Protein AF-A0A4S3K0V7-F1 (afdb_monomer_lite)

Radius of gyration: 37.96 Å; chains: 1; bounding box: 68×18×119 Å

Structure (mmCIF, N/CA/C/O backbone):
data_AF-A0A4S3K0V7-F1
#
_entry.id   AF-A0A4S3K0V7-F1
#
loop_
_atom_site.group_PDB
_atom_site.id
_atom_site.type_symbol
_atom_site.label_atom_id
_atom_site.label_alt_id
_atom_site.label_comp_id
_atom_site.label_asym_id
_atom_site.label_entity_id
_atom_site.label_seq_id
_atom_site.pdbx_PDB_ins_code
_atom_site.Cartn_x
_atom_site.Cartn_y
_atom_site.Cartn_z
_atom_site.occupancy
_atom_site.B_iso_or_equiv
_atom_site.auth_seq_id
_atom_site.auth_comp_id
_atom_site.auth_asym_id
_atom_site.auth_atom_id
_atom_site.pdbx_PDB_model_num
ATOM 1 N N . MET A 1 1 ? 35.791 -9.454 -78.474 1.00 64.50 1 MET A N 1
ATOM 2 C CA . MET A 1 1 ? 36.002 -8.268 -77.606 1.00 64.50 1 MET A CA 1
ATOM 3 C C . MET A 1 1 ? 34.795 -7.951 -76.720 1.00 64.50 1 MET A C 1
ATOM 5 O O . MET A 1 1 ? 35.010 -7.621 -75.564 1.00 64.50 1 MET A O 1
ATOM 9 N N . ILE A 1 2 ? 33.551 -8.091 -77.203 1.00 80.06 2 ILE A N 1
ATOM 10 C CA . ILE A 1 2 ? 32.326 -7.775 -76.434 1.00 80.06 2 ILE A CA 1
ATOM 11 C C . ILE A 1 2 ? 32.124 -8.708 -75.218 1.00 80.06 2 ILE A C 1
ATOM 13 O O . ILE A 1 2 ? 31.847 -8.229 -74.122 1.00 80.06 2 ILE A O 1
ATOM 17 N N . GLU A 1 3 ? 32.345 -10.019 -75.368 1.00 84.75 3 GLU A N 1
ATOM 18 C CA . GLU A 1 3 ? 32.167 -10.994 -74.273 1.00 84.75 3 GLU A CA 1
ATOM 19 C C . GLU A 1 3 ? 33.114 -10.764 -73.084 1.00 84.75 3 GLU A C 1
ATOM 21 O O . GLU A 1 3 ? 32.702 -10.854 -71.930 1.00 84.75 3 GLU A O 1
ATOM 26 N N . ALA A 1 4 ? 34.368 -10.383 -73.355 1.00 84.38 4 ALA A N 1
ATOM 27 C CA . ALA A 1 4 ? 35.343 -10.066 -72.311 1.00 84.38 4 ALA A CA 1
ATOM 28 C C . ALA A 1 4 ? 34.932 -8.827 -71.491 1.00 84.38 4 ALA A C 1
ATOM 30 O O . ALA A 1 4 ? 35.129 -8.798 -70.278 1.00 84.38 4 ALA A O 1
ATOM 31 N N . GLY A 1 5 ? 34.315 -7.827 -72.134 1.00 85.50 5 GLY A N 1
ATOM 32 C CA . GLY A 1 5 ? 33.793 -6.637 -71.457 1.00 85.50 5 GLY A CA 1
ATOM 33 C C . GLY A 1 5 ? 32.610 -6.945 -70.534 1.00 85.50 5 GLY A C 1
ATOM 34 O O . GLY A 1 5 ? 32.557 -6.436 -69.415 1.00 85.50 5 GLY A O 1
ATOM 35 N N . LEU A 1 6 ? 31.699 -7.827 -70.960 1.00 89.69 6 LEU A N 1
ATOM 36 C CA . LEU A 1 6 ? 30.566 -8.273 -70.139 1.00 89.69 6 LEU A CA 1
ATOM 37 C C . LEU A 1 6 ? 31.022 -9.094 -68.927 1.00 89.69 6 LEU A C 1
ATOM 39 O O . LEU A 1 6 ? 30.544 -8.863 -67.815 1.00 89.69 6 LEU A O 1
ATOM 43 N N . ALA A 1 7 ? 31.983 -10.003 -69.119 1.00 89.81 7 ALA A N 1
ATOM 44 C CA . ALA A 1 7 ? 32.553 -10.795 -68.031 1.00 89.81 7 ALA A CA 1
ATOM 45 C C . ALA A 1 7 ? 33.223 -9.908 -66.966 1.00 89.81 7 ALA A C 1
ATOM 47 O O . ALA A 1 7 ? 32.977 -10.085 -65.774 1.00 89.81 7 ALA A O 1
ATOM 48 N N . LEU A 1 8 ? 34.002 -8.905 -67.388 1.00 91.88 8 LEU A N 1
ATOM 49 C CA . LEU A 1 8 ? 34.617 -7.919 -66.492 1.00 91.88 8 LEU A CA 1
ATOM 50 C C . LEU A 1 8 ? 33.577 -7.073 -65.742 1.00 91.88 8 LEU A C 1
ATOM 52 O O . LEU A 1 8 ? 33.730 -6.841 -64.543 1.00 91.88 8 LEU A O 1
ATOM 56 N N . GLY A 1 9 ? 32.501 -6.655 -66.417 1.00 91.38 9 GLY A N 1
ATOM 57 C CA . GLY A 1 9 ? 31.405 -5.910 -65.793 1.00 91.38 9 GLY A CA 1
ATOM 58 C C . GLY A 1 9 ? 30.699 -6.704 -64.689 1.00 91.38 9 GLY A C 1
ATOM 59 O O . GLY A 1 9 ? 30.503 -6.194 -63.587 1.00 91.38 9 GLY A O 1
ATOM 60 N N . LEU A 1 10 ? 30.383 -7.978 -64.940 1.00 94.31 10 LEU A N 1
ATOM 61 C CA . LEU A 1 10 ? 29.762 -8.866 -63.947 1.00 94.31 10 LEU A CA 1
ATOM 62 C C . LEU A 1 10 ? 30.678 -9.129 -62.741 1.00 94.31 10 LEU A C 1
ATOM 64 O O . LEU A 1 10 ? 30.219 -9.184 -61.596 1.00 94.31 10 LEU A O 1
ATOM 68 N N . LEU A 1 11 ? 31.985 -9.244 -62.979 1.00 94.94 11 LEU A N 1
ATOM 69 C CA . LEU A 1 11 ? 32.980 -9.407 -61.920 1.00 94.94 11 LEU A CA 1
ATOM 70 C C . LEU A 1 11 ? 33.075 -8.153 -61.040 1.00 94.94 11 LEU A C 1
ATOM 72 O O . LEU A 1 11 ? 33.086 -8.256 -59.816 1.00 94.94 11 LEU A O 1
ATOM 76 N N . ALA A 1 12 ? 33.053 -6.964 -61.645 1.00 93.94 12 ALA A N 1
ATOM 77 C CA . ALA A 1 12 ? 33.048 -5.705 -60.905 1.00 93.94 12 ALA A CA 1
ATOM 78 C C . ALA A 1 12 ? 31.777 -5.542 -60.051 1.00 93.94 12 ALA A C 1
ATOM 80 O O . ALA A 1 12 ? 31.863 -5.141 -58.889 1.00 93.94 12 ALA A O 1
ATOM 81 N N . VAL A 1 13 ? 30.607 -5.902 -60.589 1.00 95.88 13 VAL A N 1
ATOM 82 C CA . VAL A 1 13 ? 29.330 -5.843 -59.857 1.00 95.88 13 VAL A CA 1
ATOM 83 C C . VAL A 1 13 ? 29.306 -6.839 -58.697 1.00 95.88 13 VAL A C 1
ATOM 85 O O . VAL A 1 13 ? 28.935 -6.468 -57.583 1.00 95.88 13 VAL A O 1
ATOM 88 N N . SER A 1 14 ? 29.737 -8.084 -58.915 1.00 94.75 14 SER A N 1
ATOM 89 C CA . SER A 1 14 ? 29.770 -9.093 -57.847 1.00 94.75 14 SER A CA 1
ATOM 90 C C . SER A 1 14 ? 30.745 -8.712 -56.729 1.00 94.75 14 SER A C 1
ATOM 92 O O . SER A 1 14 ? 30.401 -8.828 -55.551 1.00 94.75 14 SER A O 1
ATOM 94 N N . LEU A 1 15 ? 31.910 -8.153 -57.074 1.00 96.44 15 LEU A N 1
ATOM 95 C CA . LEU A 1 15 ? 32.863 -7.630 -56.098 1.00 96.44 15 LEU A CA 1
ATOM 96 C C . LEU A 1 15 ? 32.284 -6.446 -55.310 1.00 96.44 15 LEU A C 1
ATOM 98 O O . LEU A 1 15 ? 32.413 -6.401 -54.086 1.00 96.44 15 LEU A O 1
ATOM 102 N N . ALA A 1 16 ? 31.608 -5.509 -55.979 1.00 95.44 16 ALA A N 1
ATOM 103 C CA . ALA A 1 16 ? 30.966 -4.374 -55.319 1.00 95.44 16 ALA A CA 1
ATOM 104 C C . ALA A 1 16 ? 29.884 -4.827 -54.322 1.00 95.44 16 ALA A C 1
ATOM 106 O O . ALA A 1 16 ? 29.842 -4.332 -53.193 1.00 95.44 16 ALA A O 1
ATOM 107 N N . LEU A 1 17 ? 29.061 -5.812 -54.698 1.00 96.69 17 LEU A N 1
ATOM 108 C CA . LEU A 1 17 ? 28.048 -6.405 -53.822 1.00 96.69 17 LEU A CA 1
ATOM 109 C C . LEU A 1 17 ? 28.675 -7.138 -52.631 1.00 96.69 17 LEU A C 1
ATOM 111 O O . LEU A 1 17 ? 28.220 -6.959 -51.501 1.00 96.69 17 LEU A O 1
ATOM 115 N N . ALA A 1 18 ? 29.749 -7.901 -52.850 1.00 96.00 18 ALA A N 1
ATOM 116 C CA . ALA A 1 18 ? 30.467 -8.587 -51.778 1.00 96.00 18 ALA A CA 1
ATOM 117 C C . ALA A 1 18 ? 31.060 -7.593 -50.765 1.00 96.00 18 ALA A C 1
ATOM 119 O O . ALA A 1 18 ? 30.928 -7.780 -49.554 1.00 96.00 18 ALA A O 1
ATOM 120 N N . VAL A 1 19 ? 31.654 -6.494 -51.240 1.00 96.31 19 VAL A N 1
ATOM 121 C CA . VAL A 1 19 ? 32.195 -5.434 -50.376 1.00 96.31 19 VAL A CA 1
ATOM 122 C C . VAL A 1 19 ? 31.080 -4.703 -49.626 1.00 96.31 19 VAL A C 1
ATOM 124 O O . VAL A 1 19 ? 31.224 -4.442 -48.430 1.00 96.31 19 VAL A O 1
ATOM 127 N N . ALA A 1 20 ? 29.962 -4.386 -50.282 1.00 95.75 20 ALA A N 1
ATOM 128 C CA . ALA A 1 20 ? 28.807 -3.769 -49.631 1.00 95.75 20 ALA A CA 1
ATOM 129 C C . ALA A 1 20 ? 28.218 -4.683 -48.541 1.00 95.75 20 ALA A C 1
ATOM 131 O O . ALA A 1 20 ? 27.993 -4.229 -47.416 1.00 95.75 20 ALA A O 1
ATOM 132 N N . GLY A 1 21 ? 28.064 -5.978 -48.837 1.00 96.00 21 GLY A N 1
ATOM 133 C CA . GLY A 1 21 ? 27.623 -6.999 -47.887 1.00 96.00 21 GLY A CA 1
ATOM 134 C C . GLY A 1 21 ? 28.573 -7.134 -46.698 1.00 96.00 21 GLY A C 1
ATOM 135 O O . GLY A 1 21 ? 28.133 -7.072 -45.550 1.00 96.00 21 GLY A O 1
ATOM 136 N N . TRP A 1 22 ? 29.886 -7.203 -46.946 1.00 95.56 22 TRP A N 1
ATOM 137 C CA . TRP A 1 22 ? 30.902 -7.233 -45.889 1.00 95.56 22 TRP A CA 1
ATOM 138 C C . TRP A 1 22 ? 30.813 -5.996 -44.997 1.00 95.56 22 TRP A C 1
ATOM 140 O O . TRP A 1 22 ? 30.865 -6.105 -43.767 1.00 95.56 22 TRP A O 1
ATOM 150 N N . ARG A 1 23 ? 30.692 -4.802 -45.591 1.00 95.38 23 ARG A N 1
ATOM 151 C CA . ARG A 1 23 ? 30.596 -3.540 -44.846 1.00 95.38 23 ARG A CA 1
ATOM 152 C C . ARG A 1 23 ? 29.351 -3.515 -43.966 1.00 95.38 23 ARG A C 1
ATOM 154 O O . ARG A 1 23 ? 29.480 -3.210 -42.781 1.00 95.38 23 ARG A O 1
ATOM 161 N N . LEU A 1 24 ? 28.189 -3.893 -44.499 1.00 94.94 24 LEU A N 1
ATOM 162 C CA . LEU A 1 24 ? 26.942 -3.962 -43.737 1.00 94.94 24 LEU A CA 1
ATOM 163 C C . LEU A 1 24 ? 27.031 -4.990 -42.602 1.00 94.94 24 LEU A C 1
ATOM 165 O O . LEU A 1 24 ? 26.719 -4.674 -41.456 1.00 94.94 24 LEU A O 1
ATOM 169 N N . GLN A 1 25 ? 27.542 -6.190 -42.886 1.00 95.12 25 GLN A N 1
ATOM 170 C CA . GLN A 1 25 ? 27.751 -7.236 -41.884 1.00 95.12 25 GLN A CA 1
ATOM 171 C C . GLN A 1 25 ? 28.720 -6.784 -40.787 1.00 95.12 25 GLN A C 1
ATOM 173 O O . GLN A 1 25 ? 28.486 -7.038 -39.607 1.00 95.12 25 GLN A O 1
ATOM 178 N N . SER A 1 26 ? 29.789 -6.078 -41.154 1.00 93.06 26 SER A N 1
ATOM 179 C CA . SER A 1 26 ? 30.761 -5.529 -40.205 1.00 93.06 26 SER A CA 1
ATOM 180 C C . SER A 1 26 ? 30.151 -4.431 -39.335 1.00 93.06 26 SER A C 1
ATOM 182 O O . SER A 1 26 ? 30.438 -4.371 -38.142 1.00 93.06 26 SER A O 1
ATOM 184 N N . GLN A 1 27 ? 29.289 -3.582 -39.900 1.00 93.81 27 GLN A N 1
ATOM 185 C CA . GLN A 1 27 ? 28.553 -2.564 -39.147 1.00 93.81 27 GLN A CA 1
ATOM 186 C C . GLN A 1 27 ? 27.546 -3.197 -38.178 1.00 93.81 27 GLN A C 1
ATOM 188 O O . GLN A 1 27 ? 27.512 -2.819 -37.008 1.00 93.81 27 GLN A O 1
ATOM 193 N N . LEU A 1 28 ? 26.781 -4.195 -38.628 1.00 91.94 28 LEU A N 1
ATOM 194 C CA . LEU A 1 28 ? 25.829 -4.936 -37.795 1.00 91.94 28 LEU A CA 1
ATOM 195 C C . LEU A 1 28 ? 26.534 -5.672 -36.655 1.00 91.94 28 LEU A C 1
ATOM 197 O O . LEU A 1 2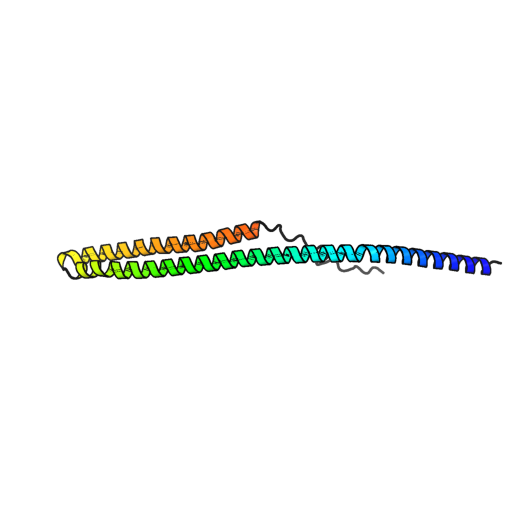8 ? 26.138 -5.524 -35.501 1.00 91.94 28 LEU A O 1
ATOM 201 N N . ARG A 1 29 ? 27.628 -6.389 -36.947 1.00 92.81 29 ARG A N 1
ATOM 202 C CA . ARG A 1 29 ? 28.441 -7.075 -35.928 1.00 92.81 29 ARG A CA 1
ATOM 203 C C . ARG A 1 29 ? 28.976 -6.132 -34.857 1.00 92.81 29 ARG A C 1
ATOM 205 O O . ARG A 1 29 ? 29.133 -6.559 -33.722 1.00 92.81 29 ARG A O 1
ATOM 212 N N . ARG A 1 30 ? 29.260 -4.874 -35.207 1.00 91.62 30 ARG A N 1
ATOM 213 C CA . ARG A 1 30 ? 29.712 -3.863 -34.242 1.00 91.62 30 ARG A CA 1
ATOM 214 C C . ARG A 1 30 ? 28.567 -3.297 -33.400 1.00 91.62 30 ARG A C 1
ATOM 216 O O . ARG A 1 30 ? 28.798 -2.982 -32.245 1.00 91.62 30 ARG A O 1
ATOM 223 N N . ARG A 1 31 ? 27.352 -3.174 -33.949 1.00 92.31 31 ARG A N 1
ATOM 224 C CA . ARG A 1 31 ? 26.203 -2.554 -33.255 1.00 92.31 31 ARG A CA 1
ATOM 225 C C . ARG A 1 31 ? 25.366 -3.521 -32.418 1.00 92.31 31 ARG A C 1
ATOM 227 O O . ARG A 1 31 ? 24.808 -3.107 -31.408 1.00 92.31 31 ARG A O 1
ATOM 234 N N . LEU A 1 32 ? 25.258 -4.786 -32.828 1.00 94.44 32 LEU A N 1
ATOM 235 C CA . LEU A 1 32 ? 24.475 -5.807 -32.118 1.00 94.44 32 LEU A CA 1
ATOM 236 C C . LEU A 1 32 ? 24.870 -5.949 -30.633 1.00 94.44 32 LEU A C 1
ATOM 238 O O . LEU A 1 32 ? 23.964 -5.920 -29.801 1.00 94.44 32 LEU A O 1
ATOM 242 N N . PRO A 1 33 ? 26.166 -6.042 -30.267 1.00 94.00 33 PRO A N 1
ATOM 243 C CA . PRO A 1 33 ? 26.574 -6.185 -28.869 1.00 94.00 33 PRO A CA 1
ATOM 244 C C . PRO A 1 33 ? 26.106 -5.023 -27.989 1.00 94.00 33 PRO A C 1
ATOM 246 O O . PRO A 1 33 ? 25.584 -5.255 -26.902 1.00 94.00 33 PRO A O 1
ATOM 249 N N . ASP A 1 34 ? 26.215 -3.787 -28.483 1.00 93.69 34 ASP A N 1
ATOM 250 C CA . ASP A 1 34 ? 25.797 -2.592 -27.745 1.00 93.69 34 ASP A CA 1
ATOM 251 C C . ASP A 1 34 ? 24.286 -2.580 -27.492 1.00 93.69 34 ASP A C 1
ATOM 253 O O . ASP A 1 34 ? 23.839 -2.201 -26.409 1.00 93.69 34 ASP A O 1
ATOM 257 N N . LEU A 1 35 ? 23.484 -3.004 -28.476 1.00 92.88 35 LEU A N 1
ATOM 258 C CA . LEU A 1 35 ? 22.031 -3.091 -28.325 1.00 92.88 35 LEU A CA 1
ATOM 259 C C . LEU A 1 35 ? 21.635 -4.163 -27.308 1.00 92.88 35 LEU A C 1
ATOM 261 O O . LEU A 1 35 ? 20.802 -3.890 -26.446 1.00 92.88 35 LEU A O 1
ATOM 265 N N . PHE A 1 36 ? 22.256 -5.345 -27.364 1.00 95.19 36 PHE A N 1
ATOM 266 C CA . PHE A 1 36 ? 22.015 -6.401 -26.379 1.00 95.19 36 PHE A CA 1
ATOM 267 C C . PHE A 1 36 ? 22.427 -5.971 -24.975 1.00 95.19 36 PHE A C 1
ATOM 269 O O . PHE A 1 36 ? 21.673 -6.181 -24.029 1.00 95.19 36 PHE A O 1
ATOM 276 N N . PHE A 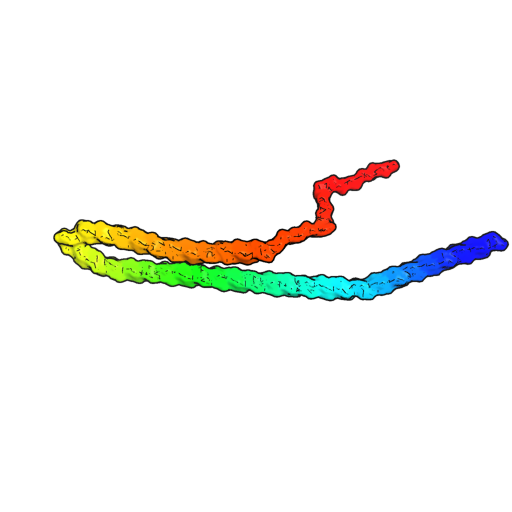1 37 ? 23.580 -5.315 -24.840 1.00 95.50 37 PHE A N 1
ATOM 277 C CA . PHE A 1 37 ? 24.038 -4.803 -23.556 1.00 95.50 37 PHE A CA 1
ATOM 278 C C . PHE A 1 37 ? 23.053 -3.779 -22.980 1.00 95.50 37 PHE A C 1
ATOM 280 O O . PHE A 1 37 ? 22.645 -3.895 -21.827 1.00 95.50 37 PHE A O 1
ATOM 287 N N . ARG A 1 38 ? 22.598 -2.815 -23.790 1.00 95.31 38 ARG A N 1
ATOM 288 C CA . ARG A 1 38 ? 21.590 -1.829 -23.367 1.00 95.31 38 ARG A CA 1
ATOM 289 C C . ARG A 1 38 ? 20.265 -2.487 -22.987 1.00 95.31 38 ARG A C 1
ATOM 291 O O . ARG A 1 38 ? 19.683 -2.115 -21.972 1.00 95.31 38 ARG A O 1
ATOM 298 N N . ALA A 1 39 ? 19.800 -3.461 -23.768 1.00 95.62 39 ALA A N 1
ATOM 299 C CA . ALA A 1 39 ? 18.572 -4.194 -23.476 1.00 95.62 39 ALA A CA 1
ATOM 300 C C . ALA A 1 39 ? 18.669 -4.960 -22.148 1.00 95.62 39 ALA A C 1
ATOM 302 O O . ALA A 1 39 ? 17.730 -4.927 -21.353 1.00 95.62 39 ALA A O 1
ATOM 303 N N . GLU A 1 40 ? 19.812 -5.590 -21.871 1.00 96.69 40 GLU A N 1
ATOM 304 C CA . GLU A 1 40 ? 20.034 -6.308 -20.615 1.00 96.69 40 GLU A CA 1
ATOM 305 C C . GLU A 1 40 ? 20.116 -5.353 -19.419 1.00 96.69 40 GLU A C 1
ATOM 307 O O . GLU A 1 40 ? 19.513 -5.614 -18.378 1.00 96.69 40 GLU A O 1
ATOM 312 N N . VAL A 1 41 ? 20.779 -4.200 -19.573 1.00 96.88 41 VAL A N 1
ATOM 313 C CA . VAL A 1 41 ? 20.809 -3.155 -18.537 1.00 96.88 41 VAL A CA 1
ATOM 314 C C . VAL A 1 41 ? 19.390 -2.684 -18.213 1.00 96.88 41 VAL A C 1
ATOM 316 O O . VAL A 1 41 ? 18.994 -2.742 -17.047 1.00 96.88 41 VAL A O 1
ATOM 319 N N . LEU A 1 42 ? 18.594 -2.322 -19.224 1.00 96.69 42 LEU A N 1
ATOM 320 C CA . LEU A 1 42 ? 17.203 -1.890 -19.039 1.00 96.69 42 LEU A CA 1
ATOM 321 C C . LEU A 1 42 ? 16.338 -2.980 -18.392 1.00 96.69 42 LEU A C 1
ATOM 323 O O . LEU A 1 42 ? 15.556 -2.703 -17.482 1.00 96.69 42 LEU A O 1
ATOM 327 N N . ARG A 1 43 ? 16.506 -4.240 -18.809 1.00 97.19 43 ARG A N 1
ATOM 328 C CA . ARG A 1 43 ? 15.816 -5.389 -18.207 1.00 97.19 43 ARG A CA 1
ATOM 329 C C . ARG A 1 43 ? 16.187 -5.548 -16.735 1.00 97.19 43 ARG A C 1
ATOM 331 O O . ARG A 1 43 ? 15.309 -5.756 -15.897 1.00 97.19 43 ARG A O 1
ATOM 338 N N . SER A 1 44 ? 17.473 -5.459 -16.410 1.00 96.38 44 SER A N 1
ATOM 339 C CA . SER A 1 44 ? 17.960 -5.597 -15.038 1.00 96.38 44 SER A CA 1
ATOM 340 C C . SER A 1 44 ? 17.412 -4.489 -14.133 1.00 96.38 44 SER A C 1
ATOM 342 O O . SER A 1 44 ? 16.992 -4.763 -13.007 1.00 96.38 44 SER A O 1
ATOM 344 N N . GLU A 1 45 ? 17.332 -3.260 -14.641 1.00 96.56 45 GLU A N 1
ATOM 345 C CA . GLU A 1 45 ? 16.773 -2.113 -13.935 1.00 96.56 45 GLU A CA 1
ATOM 346 C C . GLU A 1 45 ? 15.267 -2.277 -13.707 1.00 96.56 45 GLU A C 1
ATOM 348 O O . GLU A 1 45 ? 14.804 -2.167 -12.569 1.00 96.56 45 GLU A O 1
ATOM 353 N N . ALA A 1 46 ? 14.517 -2.667 -14.742 1.00 95.50 46 ALA A N 1
ATOM 354 C CA . ALA A 1 46 ? 13.090 -2.956 -14.632 1.00 95.50 46 ALA A CA 1
ATOM 355 C C . ALA A 1 46 ? 12.803 -4.050 -13.588 1.00 95.50 46 ALA A C 1
ATOM 357 O O . ALA A 1 46 ? 11.908 -3.904 -12.753 1.00 95.50 46 ALA A O 1
ATOM 358 N N . LEU A 1 47 ? 13.604 -5.122 -13.562 1.00 97.06 47 LEU A N 1
ATOM 359 C CA . LEU A 1 47 ? 13.481 -6.179 -12.555 1.00 97.06 47 LEU A CA 1
ATOM 360 C C . LEU A 1 47 ? 13.806 -5.684 -11.140 1.00 97.06 47 LEU A C 1
ATOM 362 O O . LEU A 1 47 ? 13.168 -6.124 -10.182 1.00 97.06 47 LEU A O 1
ATOM 366 N N . ARG A 1 48 ? 14.785 -4.786 -10.977 1.00 96.25 48 ARG A N 1
ATOM 367 C CA . ARG A 1 48 ? 15.102 -4.178 -9.672 1.00 96.25 48 ARG A CA 1
ATOM 368 C C . ARG A 1 48 ? 13.950 -3.307 -9.176 1.00 96.25 48 ARG A C 1
ATOM 370 O O . ARG A 1 48 ? 13.554 -3.452 -8.019 1.00 96.25 48 ARG A O 1
ATOM 377 N N . LEU A 1 49 ? 13.378 -2.472 -10.043 1.00 95.12 49 LEU A N 1
ATOM 378 C CA . LEU A 1 49 ? 12.214 -1.643 -9.718 1.00 95.12 49 LEU A CA 1
ATOM 379 C C . LEU A 1 49 ? 11.006 -2.503 -9.344 1.00 95.12 49 LEU A C 1
ATOM 381 O O . LEU A 1 49 ? 10.389 -2.275 -8.306 1.00 95.12 49 LEU A O 1
ATOM 385 N N . GLN A 1 50 ? 10.732 -3.558 -10.114 1.00 95.50 50 GLN A N 1
ATOM 386 C CA . GLN A 1 50 ? 9.644 -4.486 -9.819 1.00 95.50 50 GLN A CA 1
ATOM 387 C C . GLN A 1 50 ? 9.826 -5.176 -8.459 1.00 95.50 50 GLN A C 1
ATOM 389 O O . GLN A 1 50 ? 8.866 -5.313 -7.700 1.00 95.50 50 GLN A O 1
ATOM 394 N N . ARG A 1 51 ? 11.048 -5.610 -8.119 1.00 95.88 51 ARG A N 1
ATOM 395 C CA . ARG A 1 51 ? 11.338 -6.200 -6.801 1.00 95.88 51 ARG A CA 1
ATOM 396 C C . ARG A 1 51 ? 11.123 -5.198 -5.672 1.00 95.88 51 ARG A C 1
ATOM 398 O O . ARG A 1 51 ? 10.500 -5.558 -4.680 1.00 95.88 51 ARG A O 1
ATOM 405 N N . SER A 1 52 ? 11.585 -3.960 -5.839 1.00 92.94 52 SER A N 1
ATOM 406 C CA . SER A 1 52 ? 11.379 -2.889 -4.857 1.00 92.94 52 SER A CA 1
ATOM 407 C C . SER A 1 52 ? 9.887 -2.619 -4.624 1.00 92.94 52 SER A C 1
ATOM 409 O O . SER A 1 52 ? 9.416 -2.638 -3.489 1.00 92.94 52 SER A O 1
ATOM 411 N N . GLN A 1 53 ? 9.104 -2.493 -5.700 1.00 90.69 53 GLN A N 1
ATOM 412 C CA . GLN A 1 53 ? 7.651 -2.313 -5.614 1.00 90.69 53 GLN A CA 1
ATOM 413 C C . GLN A 1 53 ? 6.961 -3.477 -4.893 1.00 90.69 53 GLN A C 1
ATOM 415 O O . GLN A 1 53 ? 6.084 -3.251 -4.058 1.00 90.69 53 GLN A O 1
ATOM 420 N N . ARG A 1 54 ? 7.372 -4.723 -5.170 1.00 92.44 54 ARG A N 1
ATOM 421 C CA . ARG A 1 54 ? 6.849 -5.904 -4.466 1.00 92.44 54 ARG A CA 1
ATOM 422 C C . ARG A 1 54 ? 7.173 -5.863 -2.977 1.00 92.44 54 ARG A C 1
ATOM 424 O O . ARG A 1 54 ? 6.262 -6.039 -2.180 1.00 92.44 54 ARG A O 1
ATOM 431 N N . GLN A 1 55 ? 8.416 -5.550 -2.610 1.00 93.06 55 GLN A N 1
ATOM 432 C CA . GLN A 1 55 ? 8.832 -5.438 -1.208 1.00 93.06 55 GLN A CA 1
ATOM 433 C C . GLN A 1 55 ? 8.031 -4.373 -0.452 1.00 93.06 55 GLN A C 1
ATOM 435 O O . GLN A 1 55 ? 7.585 -4.625 0.665 1.00 93.06 55 GLN A O 1
ATOM 440 N N . ILE A 1 56 ? 7.788 -3.212 -1.067 1.00 91.06 56 ILE A N 1
ATOM 441 C CA . ILE A 1 56 ? 6.954 -2.158 -0.473 1.00 91.06 56 ILE A CA 1
ATOM 442 C C . ILE A 1 56 ? 5.513 -2.654 -0.289 1.00 91.06 56 ILE A C 1
ATOM 444 O O . ILE A 1 56 ? 4.933 -2.479 0.782 1.00 91.06 56 ILE A O 1
ATOM 448 N N . ALA A 1 57 ? 4.942 -3.311 -1.300 1.00 89.12 57 ALA A N 1
ATOM 449 C CA . ALA A 1 57 ? 3.586 -3.848 -1.222 1.00 89.12 57 ALA A CA 1
ATOM 450 C C . ALA A 1 57 ? 3.450 -4.972 -0.174 1.00 89.12 57 ALA A C 1
ATOM 452 O O . ALA A 1 57 ? 2.425 -5.058 0.502 1.00 89.12 57 ALA A O 1
ATOM 453 N N . ASP A 1 58 ? 4.467 -5.824 -0.026 1.00 92.06 58 ASP A N 1
ATOM 454 C CA . ASP A 1 58 ? 4.540 -6.859 1.011 1.00 92.06 58 ASP A CA 1
ATOM 455 C C . ASP A 1 58 ? 4.615 -6.238 2.411 1.00 92.06 58 ASP A C 1
ATOM 457 O O . ASP A 1 58 ? 3.826 -6.597 3.287 1.00 92.06 58 ASP A O 1
ATOM 461 N N . ALA A 1 59 ? 5.500 -5.256 2.610 1.00 91.06 59 ALA A N 1
ATOM 462 C CA . ALA A 1 59 ? 5.637 -4.545 3.879 1.00 91.06 59 ALA A CA 1
ATOM 463 C C . ALA A 1 59 ? 4.335 -3.832 4.282 1.00 91.06 59 ALA A C 1
ATOM 465 O O . ALA A 1 59 ? 3.930 -3.890 5.443 1.00 91.06 59 ALA A O 1
ATOM 466 N N . GLN A 1 60 ? 3.636 -3.220 3.322 1.00 90.31 60 GLN A N 1
ATOM 467 C CA . GLN A 1 60 ? 2.328 -2.600 3.550 1.00 90.31 60 GLN A CA 1
ATOM 468 C C . GLN A 1 60 ? 1.268 -3.617 3.974 1.00 90.31 60 GLN A C 1
ATOM 470 O O . GLN A 1 60 ? 0.559 -3.376 4.948 1.00 90.31 60 GLN A O 1
ATOM 475 N N . ARG A 1 61 ? 1.170 -4.765 3.288 1.00 91.12 61 ARG A N 1
ATOM 476 C CA . ARG A 1 61 ? 0.226 -5.830 3.669 1.00 91.12 61 ARG A CA 1
ATOM 477 C C . ARG A 1 61 ? 0.506 -6.369 5.065 1.00 91.12 61 ARG A C 1
ATOM 479 O O . ARG A 1 61 ? -0.432 -6.622 5.823 1.00 91.12 61 ARG A O 1
ATOM 486 N N . LEU A 1 62 ? 1.781 -6.538 5.409 1.00 94.19 62 LEU A N 1
ATOM 487 C CA . LEU A 1 62 ? 2.182 -6.969 6.742 1.00 94.19 62 LEU A CA 1
ATOM 488 C C . LEU A 1 62 ? 1.760 -5.940 7.796 1.00 94.19 62 LEU A C 1
ATOM 490 O O . LEU A 1 62 ? 1.123 -6.311 8.778 1.00 94.19 62 LEU A O 1
ATOM 494 N N . ALA A 1 63 ? 2.050 -4.656 7.569 1.00 90.69 63 ALA A N 1
ATOM 495 C CA . ALA A 1 63 ? 1.646 -3.581 8.471 1.00 90.69 63 ALA A CA 1
ATOM 496 C C . ALA A 1 63 ? 0.118 -3.527 8.645 1.00 90.69 63 ALA A C 1
ATOM 498 O O . ALA A 1 63 ? -0.366 -3.508 9.776 1.00 90.69 63 ALA A O 1
ATOM 499 N N . GLU A 1 64 ? -0.641 -3.598 7.547 1.00 91.94 64 GLU A N 1
ATOM 500 C CA . GLU A 1 64 ? -2.107 -3.622 7.569 1.00 91.94 64 GLU A CA 1
ATOM 501 C C . GLU A 1 64 ? -2.631 -4.797 8.412 1.00 91.94 64 GLU A C 1
ATOM 503 O O . GLU A 1 64 ? -3.520 -4.619 9.249 1.00 91.94 64 GLU A O 1
ATOM 508 N N . THR A 1 65 ? -2.035 -5.981 8.243 1.00 93.56 65 THR A N 1
ATOM 509 C CA . THR A 1 65 ? -2.397 -7.201 8.978 1.00 93.56 65 THR A CA 1
ATOM 510 C C . THR A 1 65 ? -2.096 -7.074 10.470 1.00 93.56 65 THR A C 1
ATOM 512 O O . THR A 1 65 ? -2.958 -7.375 11.296 1.00 93.56 65 THR A O 1
ATOM 515 N N . VAL A 1 66 ? -0.904 -6.588 10.828 1.00 95.25 66 VAL A N 1
ATOM 516 C CA . VAL A 1 66 ? -0.482 -6.415 12.227 1.00 95.25 66 VAL A CA 1
ATOM 517 C C . VAL A 1 66 ? -1.359 -5.390 12.939 1.00 95.25 66 VAL A C 1
ATOM 519 O O . VAL A 1 66 ? -1.847 -5.664 14.034 1.00 95.25 66 VAL A O 1
ATOM 522 N N . VAL A 1 67 ? -1.621 -4.238 12.316 1.00 94.38 67 VAL A N 1
ATOM 523 C CA . VAL A 1 67 ? -2.485 -3.198 12.895 1.00 94.38 67 VAL A CA 1
ATOM 524 C C . VAL A 1 67 ? -3.917 -3.705 13.048 1.00 94.38 67 VAL A C 1
ATOM 526 O O . VAL A 1 67 ? -4.522 -3.515 14.103 1.00 94.38 67 VAL A O 1
ATOM 529 N N . SER A 1 68 ? -4.462 -4.390 12.039 1.00 93.69 68 SER A N 1
ATOM 530 C CA . SER A 1 68 ? -5.815 -4.957 12.100 1.00 93.69 68 SER A CA 1
ATOM 531 C C . SER A 1 68 ? -5.948 -6.008 13.207 1.00 93.69 68 SER A C 1
ATOM 533 O O . SER A 1 68 ? -6.901 -5.965 13.993 1.00 93.69 68 SER A O 1
ATOM 535 N N . GLY A 1 69 ? -4.966 -6.910 13.311 1.00 94.12 69 GLY A N 1
ATOM 536 C CA . GLY A 1 69 ? -4.900 -7.928 14.357 1.00 94.12 69 GLY A CA 1
ATOM 537 C C . GLY A 1 69 ? -4.770 -7.312 15.749 1.00 94.12 69 GLY A C 1
ATOM 538 O O . GLY A 1 69 ? -5.565 -7.622 16.632 1.00 94.12 69 GLY A O 1
ATOM 539 N N . GLY A 1 70 ? -3.842 -6.369 15.931 1.00 95.44 70 GLY A N 1
ATOM 540 C CA . GLY A 1 70 ? -3.670 -5.641 17.190 1.00 95.44 70 GLY A CA 1
ATOM 541 C C . GLY A 1 70 ? -4.933 -4.885 17.606 1.00 95.44 70 GLY A C 1
ATOM 542 O O . GLY A 1 70 ? -5.360 -4.976 18.754 1.00 95.44 70 GLY A O 1
ATOM 543 N N . THR A 1 71 ? -5.595 -4.218 16.657 1.00 95.69 71 THR A N 1
ATOM 544 C CA . THR A 1 71 ? -6.866 -3.513 16.891 1.00 95.69 71 THR A CA 1
ATOM 545 C C . THR A 1 71 ? -7.967 -4.478 17.342 1.00 95.69 71 THR A C 1
ATOM 547 O O . THR A 1 71 ? -8.711 -4.162 18.269 1.00 95.69 71 THR A O 1
ATOM 550 N N . HIS A 1 72 ? -8.062 -5.669 16.740 1.00 96.38 72 HIS A N 1
ATOM 551 C CA . HIS A 1 72 ? -9.000 -6.7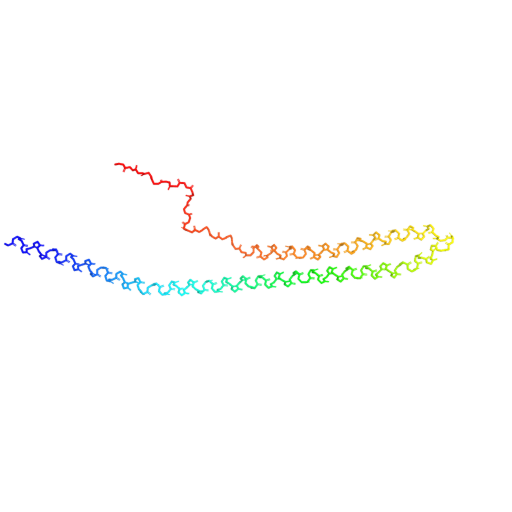10 17.180 1.00 96.38 72 HIS A CA 1
ATOM 552 C C . HIS A 1 72 ? -8.700 -7.204 18.594 1.00 96.38 72 HIS A C 1
ATOM 554 O O . HIS A 1 72 ? -9.619 -7.303 19.407 1.00 96.38 72 HIS A O 1
ATOM 560 N N . THR A 1 73 ? -7.430 -7.472 18.901 1.00 97.88 73 THR A N 1
ATOM 561 C CA . THR A 1 73 ? -7.005 -7.914 20.233 1.00 97.88 73 THR A CA 1
ATOM 562 C C . THR A 1 73 ? -7.357 -6.877 21.293 1.00 97.88 73 THR A C 1
ATOM 564 O O . THR A 1 73 ? -7.993 -7.207 22.293 1.00 97.88 73 THR A O 1
ATOM 567 N N . VAL A 1 74 ? -7.020 -5.606 21.055 1.00 97.56 74 VAL A N 1
ATOM 568 C CA . VAL A 1 74 ? -7.347 -4.514 21.979 1.00 97.56 74 VAL A CA 1
ATOM 569 C C . VAL A 1 74 ? -8.861 -4.374 22.140 1.00 97.56 74 VAL A C 1
ATOM 571 O O . VAL A 1 74 ? -9.331 -4.263 23.267 1.00 97.56 74 VAL A O 1
ATOM 574 N N . ARG A 1 75 ? -9.643 -4.459 21.055 1.00 97.00 75 ARG A N 1
ATOM 575 C CA . ARG A 1 75 ? -11.115 -4.423 21.119 1.00 97.00 75 ARG A CA 1
ATOM 576 C C . ARG A 1 75 ? -11.691 -5.554 21.968 1.00 97.00 75 ARG A C 1
ATOM 578 O O . ARG A 1 75 ? -12.619 -5.321 22.741 1.00 97.00 75 ARG A O 1
ATOM 585 N N . ALA A 1 76 ? -11.165 -6.768 21.824 1.00 97.00 76 ALA A N 1
ATOM 586 C CA . ALA A 1 76 ? -11.613 -7.921 22.597 1.00 97.00 76 ALA A CA 1
ATOM 587 C C . ALA A 1 76 ? -11.307 -7.745 24.091 1.00 97.00 76 ALA A C 1
ATOM 589 O O . ALA A 1 76 ? -12.191 -7.943 24.924 1.00 97.00 76 ALA A O 1
ATOM 590 N N . ILE A 1 77 ? -10.089 -7.304 24.421 1.00 98.19 77 ILE A N 1
ATOM 591 C CA . ILE A 1 77 ? -9.678 -7.019 25.801 1.00 98.19 77 ILE A CA 1
ATOM 592 C C . ILE A 1 77 ? -10.535 -5.899 26.397 1.00 98.19 77 ILE A C 1
ATOM 594 O O . ILE A 1 77 ? -11.072 -6.060 27.490 1.00 98.19 77 ILE A O 1
ATOM 598 N N . HIS A 1 78 ? -10.719 -4.796 25.666 1.00 97.81 78 HIS A N 1
ATOM 599 C CA . HIS A 1 78 ? -11.529 -3.654 26.092 1.00 97.81 78 HIS A CA 1
ATOM 600 C C . HIS A 1 78 ? -12.961 -4.071 26.431 1.00 97.81 78 HIS A C 1
ATOM 602 O O . HIS A 1 78 ? -13.450 -3.760 27.514 1.00 97.81 78 HIS A O 1
ATOM 608 N N . ARG A 1 79 ? -13.612 -4.858 25.561 1.00 96.56 79 ARG A N 1
ATOM 609 C CA . ARG A 1 79 ? -14.949 -5.412 25.835 1.00 96.56 79 ARG A CA 1
ATOM 610 C C . ARG A 1 79 ? -14.962 -6.347 27.041 1.00 96.56 79 ARG A C 1
ATOM 612 O O . ARG A 1 79 ? -15.881 -6.270 27.850 1.00 96.56 79 ARG A O 1
ATOM 619 N N . GLY A 1 80 ? -13.958 -7.214 27.169 1.00 96.50 80 GLY A N 1
ATOM 620 C CA . GLY A 1 80 ? -13.849 -8.140 28.297 1.00 96.50 80 GLY A CA 1
ATOM 621 C C . GLY A 1 80 ? -13.744 -7.412 29.637 1.00 96.50 80 GLY A C 1
ATOM 622 O O . GLY A 1 80 ? -14.465 -7.740 30.576 1.00 96.50 80 GLY A O 1
ATOM 623 N N . ILE A 1 81 ? -12.901 -6.380 29.709 1.00 97.38 81 ILE A N 1
ATOM 624 C CA . ILE A 1 81 ? -12.736 -5.563 30.916 1.00 97.38 81 ILE A CA 1
ATOM 625 C C . ILE A 1 81 ? -14.001 -4.742 31.187 1.00 97.38 81 ILE A C 1
ATOM 627 O O . ILE A 1 81 ? -14.469 -4.718 32.323 1.00 97.38 81 ILE A O 1
ATOM 631 N N . ALA A 1 82 ? -14.592 -4.118 30.162 1.00 97.25 82 ALA A N 1
ATOM 632 C CA . ALA A 1 82 ? -15.807 -3.313 30.303 1.00 97.25 82 ALA A CA 1
ATOM 633 C C . ALA A 1 82 ? -17.022 -4.135 30.770 1.00 97.25 82 ALA A C 1
ATOM 635 O O . ALA A 1 82 ? -17.885 -3.615 31.478 1.00 97.25 82 ALA A O 1
ATOM 636 N N . ALA A 1 83 ? -17.085 -5.428 30.439 1.00 97.12 83 ALA A N 1
ATOM 637 C CA . ALA A 1 83 ? -18.170 -6.302 30.875 1.00 97.12 83 ALA A CA 1
ATOM 638 C C . ALA A 1 83 ? -18.241 -6.469 32.406 1.00 97.12 83 ALA A C 1
ATOM 640 O O . ALA A 1 83 ? -19.332 -6.682 32.935 1.00 97.12 83 ALA A O 1
ATOM 641 N N . ILE A 1 84 ? -17.117 -6.345 33.124 1.00 97.94 84 ILE A N 1
ATOM 642 C CA . ILE A 1 84 ? -17.056 -6.511 34.585 1.00 97.94 84 ILE A CA 1
ATOM 643 C C . ILE A 1 84 ? -17.890 -5.438 35.315 1.00 97.94 84 ILE A C 1
ATOM 645 O O . ILE A 1 84 ? -18.840 -5.812 36.009 1.00 97.94 84 ILE A O 1
ATOM 649 N N . PRO A 1 85 ? -17.614 -4.122 35.176 1.00 97.31 85 PRO A N 1
ATOM 650 C CA . PRO A 1 85 ? -18.388 -3.097 35.872 1.00 97.31 85 PRO A CA 1
ATOM 651 C C . PRO A 1 85 ? -19.850 -3.061 35.420 1.00 97.31 85 PRO A C 1
ATOM 653 O O . PRO A 1 85 ? -20.733 -2.916 36.263 1.00 97.31 85 PRO A O 1
ATOM 656 N N . PHE A 1 86 ? -20.139 -3.256 34.127 1.00 98.19 86 PHE A N 1
ATOM 657 C CA . PHE A 1 86 ? -21.528 -3.324 33.670 1.00 98.19 86 PHE A CA 1
ATOM 658 C C . PHE A 1 86 ? -22.270 -4.532 34.251 1.00 98.19 86 PHE A C 1
ATOM 660 O O . PHE A 1 86 ? -23.441 -4.414 34.600 1.00 98.19 86 PHE A O 1
ATOM 667 N N . GLY A 1 87 ? -21.603 -5.680 34.397 1.00 97.56 87 GLY A N 1
ATOM 668 C CA . GLY A 1 87 ? -22.173 -6.857 35.051 1.00 97.56 87 GLY A CA 1
ATOM 669 C C . GLY A 1 87 ? -22.520 -6.595 36.517 1.00 97.56 87 GLY A C 1
ATOM 670 O O . GLY A 1 87 ? -23.614 -6.943 36.959 1.00 97.56 87 GLY A O 1
ATOM 671 N N . ILE A 1 88 ? -21.629 -5.919 37.249 1.00 98.06 88 ILE A N 1
ATOM 672 C CA . ILE A 1 88 ? -21.858 -5.531 38.650 1.00 98.06 88 ILE A CA 1
ATOM 673 C C . ILE A 1 88 ? -23.054 -4.574 38.761 1.00 98.06 88 ILE A C 1
ATOM 675 O O . ILE A 1 88 ? -23.964 -4.807 39.555 1.00 98.06 88 ILE A O 1
ATOM 679 N N . LEU A 1 89 ? -23.085 -3.516 37.949 1.00 97.94 89 LEU A N 1
ATOM 680 C CA . LEU A 1 89 ? -24.139 -2.499 38.001 1.00 97.94 89 LEU A CA 1
ATOM 681 C C . LEU A 1 89 ? -25.503 -3.015 37.504 1.00 97.94 89 LEU A C 1
ATOM 683 O O . LEU A 1 89 ? -26.543 -2.550 37.970 1.00 97.94 89 LEU A O 1
ATOM 687 N N . GLU A 1 90 ? -25.535 -4.006 36.610 1.00 97.44 90 GLU A N 1
ATOM 688 C CA . GLU A 1 90 ? -26.779 -4.665 36.183 1.00 97.44 90 GLU A CA 1
ATOM 689 C C . GLU A 1 90 ? -27.343 -5.653 37.207 1.00 97.44 90 GLU A C 1
ATOM 691 O O . GLU A 1 90 ? -28.552 -5.926 37.209 1.00 97.44 90 GLU A O 1
ATOM 696 N N . ALA A 1 91 ? -26.499 -6.181 38.096 1.00 98.06 91 ALA A N 1
ATOM 697 C CA . ALA A 1 91 ? -26.945 -7.029 39.194 1.00 98.06 91 ALA A CA 1
ATOM 698 C C . ALA A 1 91 ? -27.755 -6.240 40.241 1.00 98.06 91 ALA A C 1
ATOM 700 O O . ALA A 1 91 ? -28.634 -6.813 40.885 1.00 98.06 91 ALA A O 1
ATOM 701 N N . ILE A 1 92 ? -27.524 -4.927 40.364 1.00 97.81 92 ILE A N 1
ATOM 702 C CA . ILE A 1 92 ? -28.219 -4.039 41.302 1.00 97.81 92 ILE A CA 1
ATOM 703 C C . ILE A 1 92 ? -29.544 -3.549 40.678 1.00 97.81 92 ILE A C 1
ATOM 705 O O . ILE A 1 92 ? -29.518 -2.875 39.645 1.00 97.81 92 ILE A O 1
ATOM 709 N N . PRO A 1 93 ? -30.717 -3.816 41.294 1.00 97.19 93 PRO A N 1
ATOM 710 C CA . PRO A 1 93 ? -32.015 -3.460 40.709 1.00 97.19 93 PRO A CA 1
ATOM 711 C C . PRO A 1 93 ? -32.170 -1.970 40.383 1.00 97.19 93 PRO A C 1
ATOM 713 O O . PRO A 1 93 ? -32.691 -1.630 39.326 1.00 97.19 93 PRO A O 1
ATOM 716 N N . ALA A 1 94 ? -31.672 -1.088 41.256 1.00 98.06 94 ALA A N 1
ATOM 717 C CA . ALA A 1 94 ? -31.806 0.362 41.108 1.00 98.06 94 ALA A CA 1
ATOM 718 C C . ALA A 1 94 ? -31.052 0.941 39.895 1.00 98.06 94 ALA A C 1
ATOM 720 O O . ALA A 1 94 ? -31.434 1.989 39.384 1.00 98.06 94 ALA A O 1
ATOM 721 N N . THR A 1 95 ? -29.989 0.281 39.425 1.00 97.88 95 THR A N 1
ATOM 722 C CA . THR A 1 95 ? -29.132 0.776 38.332 1.00 97.88 95 THR A CA 1
ATOM 723 C C . THR A 1 95 ? -29.252 -0.039 37.053 1.00 97.88 95 THR A C 1
ATOM 725 O O . THR A 1 95 ? -28.695 0.357 36.030 1.00 97.88 95 THR A O 1
ATOM 728 N N . ARG A 1 96 ? -29.973 -1.163 37.075 1.00 97.44 96 ARG A N 1
ATOM 729 C CA . ARG A 1 96 ? -29.992 -2.147 35.988 1.00 97.44 96 ARG A CA 1
ATOM 730 C C . ARG A 1 96 ? -30.328 -1.560 34.620 1.00 97.44 96 ARG A C 1
ATOM 732 O O . ARG A 1 96 ? -29.564 -1.750 33.676 1.00 97.44 96 ARG A O 1
ATOM 739 N N . ASP A 1 97 ? -31.447 -0.855 34.505 1.00 97.75 97 ASP A N 1
ATOM 740 C CA . ASP A 1 97 ? -31.926 -0.394 33.197 1.00 97.75 97 ASP A CA 1
ATOM 741 C C . ASP A 1 97 ? -31.059 0.733 32.635 1.00 97.75 97 ASP A C 1
ATOM 743 O O . ASP A 1 97 ? -30.679 0.697 31.465 1.00 97.75 97 ASP A O 1
ATOM 747 N N . VAL A 1 98 ? -30.638 1.670 33.490 1.00 97.81 98 VAL A N 1
ATOM 748 C CA . VAL A 1 98 ? -29.686 2.725 33.110 1.00 97.81 98 VAL A CA 1
ATOM 749 C C . VAL A 1 98 ? -28.366 2.105 32.651 1.00 97.81 98 VAL A C 1
ATOM 751 O O . VAL A 1 98 ? -27.825 2.489 31.617 1.00 97.81 98 VAL A O 1
ATOM 754 N N . THR A 1 99 ? -27.873 1.095 33.366 1.00 98.19 99 THR A N 1
ATOM 755 C CA . THR A 1 99 ? -26.609 0.427 33.033 1.00 98.19 99 THR A CA 1
ATOM 756 C C . THR A 1 99 ? -26.673 -0.264 31.674 1.00 98.19 99 THR A C 1
ATOM 758 O O . THR A 1 99 ? -25.731 -0.139 30.896 1.00 98.19 99 THR A O 1
ATOM 761 N N . ARG A 1 100 ? -27.789 -0.921 31.329 1.00 97.50 100 ARG A N 1
ATOM 762 C CA . ARG A 1 100 ? -27.974 -1.530 29.999 1.00 97.50 100 ARG A CA 1
ATOM 763 C C . ARG A 1 100 ? -27.940 -0.500 28.874 1.00 97.50 100 ARG A C 1
ATOM 765 O O . ARG A 1 100 ? -27.347 -0.759 27.824 1.00 97.50 100 ARG A O 1
ATOM 772 N N . ILE A 1 101 ? -28.554 0.666 29.088 1.00 97.94 101 ILE A N 1
ATOM 773 C CA . ILE A 1 101 ? -28.519 1.771 28.121 1.00 97.94 101 ILE A CA 1
ATOM 774 C C . ILE A 1 101 ? -27.072 2.233 27.931 1.00 97.94 101 ILE A C 1
ATOM 776 O O . ILE A 1 101 ? -26.586 2.276 26.802 1.00 97.94 101 ILE A O 1
ATOM 780 N N . VAL A 1 102 ? -26.355 2.491 29.029 1.00 97.75 102 VAL A N 1
ATOM 781 C CA . VAL A 1 102 ? -24.953 2.932 28.980 1.00 97.75 102 VAL A CA 1
ATOM 782 C C . VAL A 1 102 ? -24.057 1.880 28.325 1.00 97.75 102 VAL A C 1
ATOM 784 O O . VAL A 1 102 ? -23.228 2.243 27.493 1.00 97.75 102 VAL A O 1
ATOM 787 N N . ARG A 1 103 ? -24.241 0.586 28.627 1.00 97.75 103 ARG A N 1
ATOM 788 C CA . ARG A 1 103 ? -23.512 -0.514 27.974 1.00 97.75 103 ARG A CA 1
ATOM 789 C C . ARG A 1 103 ? -23.723 -0.487 26.463 1.00 97.75 103 ARG A C 1
ATOM 791 O O . ARG A 1 103 ? -22.759 -0.535 25.708 1.00 97.75 103 ARG A O 1
ATOM 798 N N . THR A 1 104 ? -24.971 -0.343 26.024 1.00 97.31 104 THR A N 1
ATOM 799 C CA . THR A 1 104 ? -25.307 -0.284 24.594 1.00 97.31 104 THR A CA 1
ATOM 800 C C . THR A 1 104 ? -24.619 0.902 23.914 1.00 97.31 104 THR A C 1
ATOM 802 O O . THR A 1 104 ? -24.011 0.743 22.856 1.00 97.31 104 THR A O 1
ATOM 805 N N . SER A 1 105 ? -24.651 2.088 24.531 1.00 97.69 105 SER A N 1
ATOM 806 C CA . SER A 1 105 ? -23.949 3.268 24.013 1.00 97.69 105 SER A CA 1
ATOM 807 C C . SER A 1 105 ? -22.431 3.075 23.980 1.00 97.69 105 SER A C 1
ATOM 809 O O . SER A 1 105 ? -21.794 3.423 22.987 1.00 97.69 105 SER A O 1
ATOM 811 N N . HIS A 1 106 ? -21.850 2.496 25.031 1.00 98.06 106 HIS A N 1
ATOM 812 C CA . HIS A 1 106 ? -20.425 2.183 25.097 1.00 98.06 106 HIS A CA 1
ATOM 813 C C . HIS A 1 106 ? -19.999 1.237 23.968 1.00 98.06 106 HIS A C 1
ATOM 815 O O . HIS A 1 106 ? -18.982 1.480 23.313 1.00 98.06 106 HIS A O 1
ATOM 821 N N . ASP A 1 107 ? -20.774 0.183 23.718 1.00 96.50 107 ASP A N 1
ATOM 822 C CA . ASP A 1 107 ? -20.469 -0.801 22.682 1.00 96.50 107 ASP A CA 1
ATOM 823 C C . ASP A 1 107 ? -20.571 -0.186 21.283 1.00 96.50 107 ASP A C 1
ATOM 825 O O . ASP A 1 107 ? -19.675 -0.389 20.464 1.00 96.50 107 ASP A O 1
ATOM 829 N N . LEU A 1 108 ? -21.589 0.645 21.032 1.00 97.12 108 LEU A N 1
ATOM 830 C CA . LEU A 1 108 ? -21.730 1.390 19.776 1.00 97.12 108 LEU A CA 1
ATOM 831 C C . LEU A 1 108 ? -20.547 2.334 19.524 1.00 97.12 108 LEU A C 1
ATOM 833 O O . LEU A 1 108 ? -19.980 2.340 18.430 1.00 97.12 108 LEU A O 1
ATOM 837 N N . ILE A 1 109 ? -20.154 3.119 20.530 1.00 95.62 109 ILE A N 1
ATOM 838 C CA . ILE A 1 109 ? -19.026 4.053 20.414 1.00 95.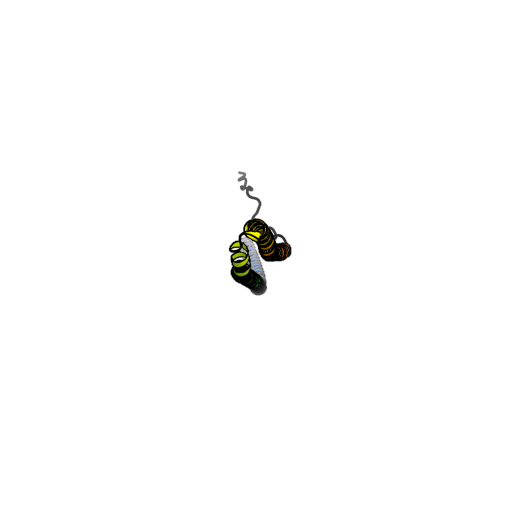62 109 ILE A CA 1
ATOM 839 C C . ILE A 1 109 ? -17.723 3.282 20.198 1.00 95.62 109 ILE A C 1
ATOM 841 O O . ILE A 1 109 ? -16.940 3.631 19.315 1.00 95.62 109 ILE A O 1
ATOM 845 N N . SER A 1 110 ? -17.504 2.209 20.959 1.00 95.81 110 SER A N 1
ATOM 846 C CA . SER A 1 110 ? -16.323 1.355 20.808 1.00 95.81 110 SER A CA 1
ATOM 847 C C . SER A 1 110 ? -16.243 0.782 19.394 1.00 95.81 110 SER A C 1
ATOM 849 O 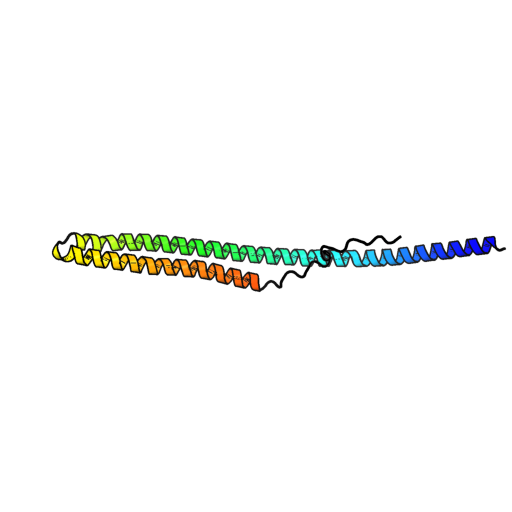O . SER A 1 110 ? -15.184 0.800 18.766 1.00 95.81 110 SER A O 1
ATOM 851 N N . ASP A 1 111 ? -17.368 0.324 18.852 1.00 95.38 111 ASP A N 1
ATOM 852 C CA . ASP A 1 111 ? -17.443 -0.231 17.505 1.00 95.38 111 ASP A CA 1
ATOM 853 C C . ASP A 1 111 ? -17.130 0.808 16.433 1.00 95.38 111 ASP A C 1
ATOM 855 O O . ASP A 1 111 ? -16.390 0.505 15.494 1.00 95.38 111 ASP A O 1
ATOM 859 N N . ALA A 1 112 ? -17.611 2.040 16.606 1.00 95.31 112 ALA A N 1
ATOM 860 C CA . ALA A 1 112 ? -17.263 3.154 15.736 1.00 95.31 112 ALA A CA 1
ATOM 861 C C . ALA A 1 112 ? -15.760 3.479 15.798 1.00 95.31 112 ALA A C 1
ATOM 863 O O . ALA A 1 112 ? -15.116 3.597 14.754 1.00 95.31 112 ALA A O 1
ATOM 864 N N . VAL A 1 113 ? -15.175 3.558 16.998 1.00 96.06 113 VAL A N 1
ATOM 865 C CA . VAL A 1 113 ? -13.740 3.831 17.190 1.00 96.06 113 VAL A CA 1
ATOM 866 C C . VAL A 1 113 ? -12.891 2.754 16.521 1.00 96.06 113 VAL A C 1
ATOM 868 O O . VAL A 1 113 ? -12.096 3.059 15.631 1.00 96.06 113 VAL A O 1
ATOM 871 N N . TYR A 1 114 ? -13.082 1.482 16.870 1.00 96.00 114 TYR A N 1
ATOM 872 C CA . TYR A 1 114 ? -12.286 0.402 16.284 1.00 96.00 114 TYR A CA 1
ATOM 873 C C . TYR A 1 114 ? -12.559 0.216 14.786 1.00 96.00 114 TYR A C 1
ATOM 875 O O . TYR A 1 114 ? -11.643 -0.120 14.032 1.00 96.00 114 TYR A O 1
ATOM 883 N N . GLY A 1 115 ? -13.791 0.465 14.332 1.00 92.94 115 GLY A N 1
ATOM 884 C CA . GLY A 1 115 ? -14.144 0.482 12.914 1.00 92.94 115 GLY A CA 1
ATOM 885 C C . GLY A 1 115 ? -13.400 1.576 12.145 1.00 92.94 115 GLY A C 1
ATOM 886 O O . GLY A 1 115 ? -12.852 1.304 11.077 1.00 92.94 115 GLY A O 1
ATOM 887 N N . SER A 1 116 ? -13.302 2.782 12.711 1.00 93.69 116 SER A N 1
ATOM 888 C CA . SER A 1 116 ? -12.563 3.899 12.110 1.00 93.69 116 SER A CA 1
ATOM 889 C C . SER A 1 116 ? -11.068 3.604 11.978 1.00 93.69 116 SER A C 1
ATOM 891 O O . SER A 1 116 ? -10.490 3.858 10.924 1.00 93.69 116 SER A O 1
ATOM 893 N N . ILE A 1 117 ? -10.456 2.971 12.987 1.00 92.12 117 ILE A N 1
ATOM 894 C CA . ILE A 1 117 ? -9.045 2.566 12.942 1.00 92.12 117 ILE A CA 1
ATOM 895 C C . ILE A 1 117 ? -8.823 1.584 11.790 1.00 92.12 117 ILE A C 1
ATOM 897 O O . ILE A 1 117 ? -7.891 1.746 11.003 1.00 92.12 117 ILE A O 1
ATOM 901 N N . GLN A 1 118 ? -9.710 0.596 11.634 1.00 91.12 118 GLN A N 1
ATOM 902 C CA . GLN A 1 118 ? -9.632 -0.332 10.506 1.00 91.12 118 GLN A CA 1
ATOM 903 C C . GLN A 1 118 ? -9.828 0.367 9.158 1.00 91.12 118 GLN A C 1
ATOM 905 O O . GLN A 1 118 ? -9.121 0.045 8.204 1.00 91.12 118 GLN A O 1
ATOM 910 N N . ALA A 1 119 ? -10.768 1.309 9.063 1.00 89.25 119 ALA A N 1
ATOM 911 C CA . ALA A 1 119 ? -11.015 2.056 7.835 1.00 89.25 119 ALA A CA 1
ATOM 912 C C . ALA A 1 119 ? -9.794 2.893 7.430 1.00 89.25 119 ALA A C 1
ATOM 914 O O . ALA A 1 119 ? -9.382 2.845 6.273 1.00 89.25 119 ALA A O 1
ATOM 915 N N . VAL A 1 120 ? -9.165 3.587 8.383 1.00 88.06 120 VAL A N 1
ATOM 916 C CA . VAL A 1 120 ? -7.926 4.343 8.152 1.00 88.06 120 VAL A CA 1
ATOM 917 C C . VAL A 1 120 ? -6.788 3.409 7.744 1.00 88.06 120 VAL A C 1
ATOM 919 O O . VAL A 1 120 ? -6.116 3.678 6.752 1.00 88.06 120 VAL A O 1
ATOM 922 N N . ASN A 1 121 ? -6.609 2.281 8.436 1.00 89.81 121 ASN A N 1
ATOM 923 C CA . ASN A 1 121 ? -5.574 1.294 8.118 1.00 89.81 121 ASN A CA 1
ATOM 924 C C . ASN A 1 121 ? -5.693 0.772 6.669 1.00 89.81 121 ASN A C 1
ATOM 926 O O . ASN A 1 121 ? -4.713 0.767 5.924 1.00 89.81 121 ASN A O 1
ATOM 930 N N . ARG A 1 122 ? -6.914 0.434 6.226 1.00 84.88 122 ARG A N 1
ATOM 931 C CA . ARG A 1 122 ? -7.188 0.045 4.828 1.00 84.88 122 ARG A CA 1
ATOM 932 C C . ARG A 1 122 ? -6.998 1.215 3.860 1.00 84.88 122 ARG A C 1
ATOM 934 O O . ARG A 1 122 ? -6.432 1.046 2.780 1.00 84.88 122 ARG A O 1
ATOM 941 N N . GLY A 1 123 ? -7.463 2.406 4.241 1.00 81.38 123 GLY A N 1
ATOM 942 C CA . GLY A 1 123 ? -7.392 3.627 3.437 1.00 81.38 123 GLY A CA 1
ATOM 943 C C . GLY A 1 123 ? -5.958 4.045 3.118 1.00 81.38 123 GLY A C 1
ATOM 944 O O . GLY A 1 123 ? -5.645 4.322 1.961 1.00 81.38 123 GLY A O 1
ATOM 945 N N . VAL A 1 124 ? -5.060 3.991 4.104 1.00 79.25 124 VAL A N 1
ATOM 946 C CA . VAL A 1 124 ? -3.618 4.221 3.913 1.00 79.25 124 VAL A CA 1
ATOM 947 C C . VAL A 1 124 ? -3.032 3.201 2.930 1.00 79.25 124 VAL A C 1
ATOM 949 O O . VAL A 1 124 ? -2.319 3.581 2.000 1.00 79.25 124 VAL A O 1
ATOM 952 N N . GLY A 1 125 ? -3.396 1.921 3.059 1.00 73.69 125 GLY A N 1
ATOM 953 C CA . GLY A 1 125 ? -2.974 0.876 2.123 1.00 73.69 125 GLY A CA 1
ATOM 954 C C . GLY A 1 125 ? -3.469 1.096 0.687 1.00 73.69 125 GLY A C 1
ATOM 955 O O . GLY A 1 125 ? -2.760 0.791 -0.273 1.00 73.69 125 GLY A O 1
ATOM 956 N N . HIS A 1 126 ? -4.678 1.630 0.496 1.00 73.00 126 HIS A N 1
ATOM 957 C CA . HIS A 1 126 ? -5.203 1.969 -0.833 1.00 73.00 126 HIS A CA 1
ATOM 958 C C . HIS A 1 126 ? -4.553 3.225 -1.429 1.00 73.00 126 HIS A C 1
ATOM 960 O O . HIS A 1 126 ? -4.156 3.200 -2.595 1.00 73.00 126 HIS A O 1
ATOM 966 N N . GLY A 1 127 ? -4.390 4.289 -0.638 1.00 71.44 127 GLY A N 1
ATOM 967 C CA . GLY A 1 127 ? -3.784 5.545 -1.087 1.00 71.44 127 GLY A CA 1
ATOM 968 C C . GLY A 1 127 ? -2.324 5.384 -1.511 1.00 71.44 127 GLY A C 1
ATOM 969 O O . GLY A 1 127 ? -1.925 5.880 -2.564 1.00 71.44 127 GLY A O 1
ATOM 970 N N . LEU A 1 128 ? -1.538 4.608 -0.758 1.00 68.06 128 LEU A N 1
ATOM 971 C CA . LEU A 1 128 ? -0.147 4.328 -1.117 1.00 68.06 128 LEU A CA 1
ATOM 972 C C . LEU A 1 128 ? -0.030 3.478 -2.394 1.00 68.06 128 LEU A C 1
ATOM 974 O O . LEU A 1 128 ? 0.836 3.747 -3.224 1.00 68.06 128 LEU A O 1
ATOM 978 N N . ARG A 1 129 ? -0.916 2.492 -2.600 1.00 67.94 129 ARG A N 1
ATOM 979 C CA . ARG A 1 129 ? -0.963 1.704 -3.849 1.00 67.94 129 ARG A CA 1
ATOM 980 C C . ARG A 1 129 ? -1.326 2.564 -5.060 1.00 67.94 129 ARG A C 1
ATOM 982 O O . ARG A 1 129 ? -0.717 2.409 -6.115 1.00 67.94 129 ARG A O 1
ATOM 989 N N . ALA A 1 130 ? -2.278 3.483 -4.907 1.00 69.25 130 ALA A N 1
ATOM 990 C CA . ALA A 1 130 ? -2.648 4.418 -5.966 1.00 69.25 130 ALA A CA 1
ATOM 991 C C . ALA A 1 130 ? -1.491 5.372 -6.314 1.00 69.25 130 ALA A C 1
ATOM 993 O O . ALA A 1 130 ? -1.188 5.549 -7.491 1.00 69.25 130 ALA A O 1
ATOM 994 N N . GLY A 1 131 ? -0.793 5.912 -5.309 1.00 66.38 131 GLY A N 1
ATOM 995 C CA . GLY A 1 131 ? 0.371 6.780 -5.513 1.00 66.38 131 GLY A CA 1
ATOM 996 C C . GLY A 1 131 ? 1.550 6.080 -6.200 1.00 66.38 131 GLY A C 1
ATOM 997 O O . GLY A 1 131 ? 2.172 6.659 -7.086 1.00 66.38 131 GLY A O 1
ATOM 998 N N . LEU A 1 132 ? 1.823 4.815 -5.858 1.00 62.09 132 LEU A N 1
ATOM 999 C CA . LEU A 1 132 ? 2.869 4.015 -6.512 1.00 62.09 132 LEU A CA 1
ATOM 1000 C C . LEU A 1 132 ? 2.531 3.678 -7.974 1.00 62.09 132 LEU A C 1
ATOM 1002 O O . LEU A 1 132 ? 3.428 3.660 -8.814 1.00 62.09 132 LEU A O 1
ATOM 1006 N N . ASN A 1 133 ? 1.254 3.445 -8.291 1.00 59.97 133 ASN A N 1
ATOM 1007 C CA . ASN A 1 133 ? 0.810 3.158 -9.658 1.00 59.97 133 ASN A CA 1
ATOM 1008 C C . ASN A 1 133 ? 0.713 4.421 -10.531 1.00 59.97 133 ASN A C 1
ATOM 1010 O O . ASN A 1 133 ? 0.972 4.347 -11.727 1.00 59.97 133 ASN A O 1
ATOM 1014 N N . ALA A 1 134 ? 0.385 5.578 -9.949 1.00 59.12 134 ALA A N 1
ATOM 1015 C CA . ALA A 1 134 ? 0.316 6.856 -10.662 1.00 59.12 134 ALA A CA 1
ATOM 1016 C C . ALA A 1 134 ? 1.697 7.408 -11.073 1.00 59.12 134 ALA A C 1
ATOM 1018 O O . ALA A 1 134 ? 1.779 8.270 -11.943 1.00 59.12 134 ALA A O 1
ATOM 1019 N N . GLY A 1 135 ? 2.781 6.909 -10.467 1.00 46.59 135 GLY A N 1
ATOM 1020 C CA . GLY A 1 135 ? 4.159 7.250 -10.828 1.00 46.59 135 GLY A CA 1
ATOM 1021 C C . GLY A 1 135 ? 4.731 6.465 -12.016 1.00 46.59 135 GLY A C 1
ATOM 1022 O O . GLY A 1 135 ? 5.843 6.768 -12.447 1.00 46.59 135 GLY A O 1
ATOM 1023 N N . LEU A 1 136 ? 4.013 5.467 -12.551 1.00 45.62 136 LEU A N 1
ATOM 1024 C CA . LEU A 1 136 ? 4.393 4.815 -13.805 1.00 45.62 136 LEU A CA 1
ATOM 1025 C C . LEU A 1 136 ? 3.769 5.593 -14.977 1.00 45.62 136 LEU A C 1
ATOM 1027 O O . LEU A 1 136 ? 2.539 5.656 -15.054 1.00 45.62 136 LEU A O 1
ATOM 1031 N N . PRO A 1 137 ? 4.558 6.163 -15.911 1.00 44.47 137 PRO A N 1
ATOM 1032 C CA . PRO A 1 137 ? 3.991 6.643 -17.166 1.00 44.47 137 PRO A CA 1
ATOM 1033 C C . PRO A 1 137 ? 3.243 5.488 -17.854 1.00 44.47 137 PRO A C 1
ATOM 1035 O O . PRO A 1 137 ? 3.675 4.335 -17.729 1.00 44.47 137 PRO A O 1
ATOM 1038 N N . PRO A 1 138 ? 2.126 5.762 -18.561 1.00 51.06 138 PRO A N 1
ATOM 1039 C CA . PRO A 1 138 ? 1.436 4.734 -19.329 1.00 51.06 138 PRO A CA 1
ATOM 1040 C C . PRO A 1 138 ? 2.468 4.038 -20.212 1.00 51.06 138 PRO A C 1
ATOM 1042 O O . PRO A 1 138 ? 3.262 4.713 -20.872 1.00 51.06 138 PRO A O 1
ATOM 1045 N N . ALA A 1 139 ? 2.503 2.702 -20.157 1.00 54.34 139 ALA A N 1
ATOM 1046 C CA . ALA A 1 139 ? 3.404 1.911 -20.980 1.00 54.34 139 ALA A CA 1
ATOM 1047 C C . ALA A 1 139 ? 3.273 2.414 -22.419 1.00 54.34 139 ALA A C 1
ATOM 1049 O O . ALA A 1 139 ? 2.174 2.393 -22.980 1.00 54.34 139 ALA A O 1
ATOM 1050 N N . ALA A 1 140 ? 4.367 2.960 -22.956 1.00 51.28 140 ALA A N 1
ATOM 1051 C CA . ALA A 1 140 ? 4.382 3.465 -24.316 1.00 51.28 140 ALA A CA 1
ATOM 1052 C C . ALA A 1 140 ? 3.842 2.357 -25.236 1.00 51.28 140 ALA A C 1
ATOM 1054 O O . ALA A 1 140 ? 4.205 1.193 -25.028 1.00 51.28 140 ALA A O 1
ATOM 1055 N N . PRO A 1 141 ? 2.955 2.684 -26.193 1.00 52.41 141 PRO A N 1
ATOM 1056 C CA . PRO A 1 141 ? 2.424 1.692 -27.114 1.00 52.41 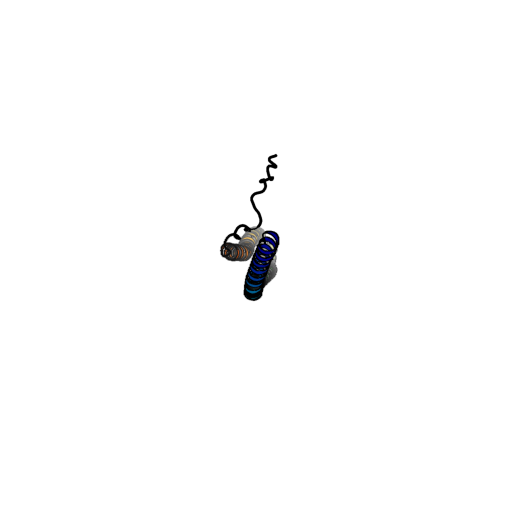141 PRO A CA 1
ATOM 1057 C C . PRO A 1 141 ? 3.591 0.941 -27.755 1.00 52.41 141 PRO A C 1
ATOM 1059 O O . PRO A 1 141 ? 4.537 1.567 -28.236 1.00 52.41 141 PRO A O 1
ATOM 1062 N N . ASP A 1 142 ? 3.539 -0.390 -27.687 1.00 53.59 142 ASP A N 1
ATOM 1063 C CA . ASP A 1 142 ? 4.538 -1.271 -28.282 1.00 53.59 142 ASP A CA 1
ATOM 1064 C C . ASP A 1 142 ? 4.681 -0.905 -29.770 1.00 53.59 142 ASP A C 1
ATOM 1066 O O . ASP A 1 142 ? 3.722 -1.083 -30.528 1.00 53.59 142 ASP A O 1
ATOM 1070 N N . PRO A 1 143 ? 5.839 -0.379 -30.216 1.00 55.53 143 PRO A N 1
ATOM 1071 C CA . PRO A 1 143 ? 6.027 0.028 -31.605 1.00 55.53 143 PRO A CA 1
ATOM 1072 C C . PRO A 1 143 ? 5.964 -1.153 -32.591 1.00 55.53 143 PRO A C 1
ATOM 1074 O O . PRO A 1 143 ? 6.014 -0.927 -33.799 1.00 55.53 143 PRO A O 1
ATOM 1077 N N . GLY A 1 144 ? 5.859 -2.399 -32.107 1.00 51.38 144 GLY A N 1
ATOM 1078 C CA . GLY A 1 144 ? 5.681 -3.604 -32.918 1.00 51.38 144 GLY A CA 1
ATOM 1079 C C . GLY A 1 144 ? 4.229 -4.009 -33.205 1.00 51.38 144 GLY A C 1
ATOM 1080 O O . GLY A 1 144 ? 4.010 -4.834 -34.091 1.00 51.38 144 GLY A O 1
ATOM 1081 N N . LEU A 1 145 ? 3.233 -3.445 -32.513 1.00 52.56 145 LEU A N 1
ATOM 1082 C CA . LEU A 1 145 ? 1.815 -3.724 -32.765 1.00 52.56 145 LEU A CA 1
ATOM 1083 C C . LEU A 1 145 ? 1.212 -2.580 -33.581 1.00 52.56 145 LEU A C 1
ATOM 1085 O O . LEU A 1 145 ? 0.660 -1.617 -33.050 1.00 52.56 145 LEU A O 1
ATOM 1089 N N . GLY A 1 146 ? 1.335 -2.694 -34.907 1.00 50.12 146 GLY A N 1
ATOM 1090 C CA . GLY A 1 146 ? 0.534 -1.890 -35.827 1.00 50.12 146 GLY A CA 1
ATOM 1091 C C . GLY A 1 146 ? -0.964 -2.013 -35.499 1.00 50.12 146 GLY A C 1
ATOM 1092 O O . GLY A 1 146 ? -1.382 -3.010 -34.899 1.00 50.12 146 GLY A O 1
ATOM 1093 N N . PRO A 1 147 ? -1.783 -1.008 -35.853 1.00 56.41 147 PRO A N 1
ATOM 1094 C CA . PRO A 1 147 ? -3.208 -1.028 -35.549 1.00 56.41 147 PRO A CA 1
ATOM 1095 C C . PRO A 1 147 ? -3.853 -2.316 -36.092 1.00 56.41 147 PRO A C 1
ATOM 1097 O O . PRO A 1 147 ? -3.550 -2.715 -37.221 1.00 56.41 147 PRO A O 1
ATOM 1100 N N . PRO A 1 148 ? -4.740 -2.977 -35.325 1.00 53.84 148 PRO A N 1
ATOM 1101 C CA . PRO A 1 148 ? -5.451 -4.149 -35.816 1.00 53.84 148 PRO A CA 1
ATOM 1102 C C . PRO A 1 148 ? -6.327 -3.730 -37.004 1.00 53.84 148 PRO A C 1
ATOM 1104 O O . PRO A 1 148 ? -7.332 -3.050 -36.815 1.00 53.84 148 PRO A O 1
ATOM 1107 N N . GLY A 1 149 ? -5.932 -4.094 -38.230 1.00 55.66 149 GLY A N 1
ATOM 1108 C CA . GLY A 1 149 ? -6.774 -3.889 -39.416 1.00 55.66 149 GLY A CA 1
ATOM 1109 C C . GLY A 1 149 ? -6.095 -3.572 -40.751 1.00 55.66 149 GLY A C 1
ATOM 1110 O O . GLY A 1 149 ? -6.815 -3.410 -41.730 1.00 55.66 149 GLY A O 1
ATOM 1111 N N . SER A 1 150 ? -4.765 -3.488 -40.864 1.00 51.50 150 SER A N 1
ATOM 1112 C CA . SER A 1 150 ? -4.131 -3.339 -42.187 1.00 51.50 150 SER A CA 1
ATOM 1113 C C . SER A 1 150 ? -3.849 -4.704 -42.827 1.00 51.50 150 SER A C 1
ATOM 1115 O O . SER A 1 150 ? -2.727 -5.210 -42.759 1.00 51.50 150 SER A O 1
ATOM 1117 N N . GLU A 1 151 ? -4.871 -5.311 -43.435 1.00 53.62 151 GLU A N 1
ATOM 1118 C CA . GLU A 1 151 ? -4.651 -6.385 -44.409 1.00 53.62 151 GLU A CA 1
ATOM 1119 C C . GLU A 1 151 ? -3.898 -5.828 -45.632 1.00 53.62 151 GLU A C 1
ATOM 1121 O O . GLU A 1 151 ? -4.195 -4.718 -46.087 1.00 53.62 151 GLU A O 1
ATOM 1126 N N . PRO A 1 152 ? -2.919 -6.560 -46.190 1.00 47.94 152 PRO A N 1
ATOM 1127 C CA . PRO A 1 152 ? -2.244 -6.140 -47.404 1.00 47.94 152 PRO A CA 1
ATOM 1128 C C . PRO A 1 152 ? -3.175 -6.353 -48.600 1.00 47.94 152 PRO A C 1
ATOM 1130 O O . PRO A 1 152 ? -3.423 -7.480 -49.028 1.00 47.94 152 PRO A O 1
ATOM 1133 N N . THR A 1 153 ? -3.666 -5.252 -49.167 1.00 52.00 153 THR A N 1
ATOM 1134 C CA . THR A 1 153 ? -4.337 -5.238 -50.467 1.00 52.00 153 THR A CA 1
ATOM 1135 C C . THR A 1 153 ? -3.370 -5.764 -51.526 1.00 52.00 153 THR A C 1
ATOM 1137 O O . THR A 1 153 ? -2.486 -5.050 -51.998 1.00 52.00 153 THR A O 1
ATOM 1140 N N . ALA A 1 154 ? -3.522 -7.035 -51.893 1.00 49.44 154 ALA A N 1
ATOM 1141 C CA . ALA A 1 154 ? -2.906 -7.597 -53.081 1.00 49.44 154 ALA A CA 1
ATOM 1142 C C . ALA A 1 154 ? -3.525 -6.912 -54.304 1.00 49.44 154 ALA A C 1
ATOM 1144 O O . ALA A 1 154 ? -4.711 -7.092 -54.588 1.00 49.44 154 ALA A O 1
ATOM 1145 N N . LEU A 1 155 ? -2.735 -6.117 -55.023 1.00 50.50 155 LEU A N 1
ATOM 1146 C CA . LEU A 1 155 ? -3.115 -5.615 -56.336 1.00 50.50 155 LEU A CA 1
ATOM 1147 C C . LEU A 1 155 ? -2.215 -6.231 -57.404 1.00 50.50 155 LEU A C 1
ATOM 1149 O O . LEU A 1 155 ? -0.990 -6.236 -57.296 1.00 50.50 155 LEU A O 1
ATOM 1153 N N . LYS A 1 156 ? -2.944 -6.820 -58.351 1.00 43.66 156 LYS A N 1
ATOM 1154 C CA . LYS A 1 156 ? -2.570 -7.507 -59.583 1.00 43.66 156 LYS A CA 1
ATOM 1155 C C . LYS A 1 156 ? -1.767 -6.633 -60.535 1.00 43.66 156 LYS A C 1
ATOM 1157 O O . LYS A 1 156 ? -2.016 -5.408 -60.541 1.00 43.66 156 LYS A O 1
#

Secondary structure (DSSP, 8-state):
-HHHHHHHHHHHHHHHHHHHHHHHHHHHHHHHHHHHHHHHHHHHHHHHHHHHHHHHHHHHHHHHHHHHHHHHHHHHHHHHHHHHHHHHHHHSTTTHHHHHHHHHHHHHHHHHHHHHHHHHHHHHHHHHHHHHHHTSPPPPP-TT---TT-------

Organism: NCBI:txid381431

pLDDT: mean 86.35, std 16.37, range [43.66, 98.19]

Sequence (156 aa):
MIEAGLALGLLAVSLALAVAGWRLQSQLRRRLPDLFFRAEVLRSEALRLQRSQRQIADAQRLAETVVSGGTHTVRAIHRGIAAIPFGILEAIPATRDVTRIVRTSHDLISDAVYGSIQAVNRGVGHGLRAGLNAGLPPAAPDPGLGPPGSEPTALK

Foldseek 3Di:
DVVVVVVVVVVVVVVVVVVVVVVVVVVCVVVVVVVVVVVVVVVVVVVVVVVVVVVVLVVLVVQLVVQLVVLVVVLVVVLVVVCVVLVVQCVDPVRNVVSVVVNVVVNVVSCVVSVVSNVVSVVVSVVVVVVVVVPDDDDDPDPPDDPPDDDDPDDD